Protein AF-A0A3N5RSV4-F1 (afdb_monomer_lite)

Radius of gyration: 15.84 Å; chains: 1; bounding box: 31×23×43 Å

Foldseek 3Di:
DDDVVVLVVVVVQVPDPDDDDDDDPPPCPVVSCVVSVVPPPAQDFDDDDDPVCPDLLSSLQSVLVSVCVSPVQAQPVLNVQSVVDSPRPSVVSVVRRVVSVD

pLDDT: mean 87.67, std 6.23, range [55.0, 95.12]

Sequence (102 aa):
MSRPRLQEQIAQGLCAPLTLITAPAGFGKTTLLASCIASCGMPIAWLSLDQDDNRAVRVLKYVVAALRDADNTIGSEAARLLAESEQAPPETILTSLINDLD

Structure (mmCIF, N/CA/C/O backbone):
data_AF-A0A3N5RSV4-F1
#
_entry.id   AF-A0A3N5RSV4-F1
#
loop_
_atom_site.group_PDB
_atom_site.id
_atom_site.type_symbol
_atom_site.label_atom_id
_atom_site.label_alt_id
_atom_site.label_comp_id
_atom_site.label_asym_id
_atom_site.label_entity_id
_atom_site.label_seq_id
_atom_site.pdbx_PDB_ins_code
_atom_site.Cartn_x
_atom_site.Cartn_y
_atom_site.Cartn_z
_atom_site.occupancy
_atom_site.B_iso_or_equiv
_atom_site.auth_seq_id
_atom_site.auth_comp_id
_atom_site.auth_asym_id
_atom_site.auth_atom_id
_atom_site.pdbx_PDB_model_num
ATOM 1 N N . MET A 1 1 ? -12.814 -6.330 21.721 1.00 55.00 1 MET A N 1
ATOM 2 C CA . MET A 1 1 ? -12.586 -5.244 22.704 1.00 55.00 1 MET A CA 1
ATOM 3 C C . MET A 1 1 ? -12.354 -3.954 21.942 1.00 55.00 1 MET A C 1
ATOM 5 O O . MET A 1 1 ? -11.473 -3.938 21.092 1.00 55.00 1 MET A O 1
ATOM 9 N N . SER A 1 2 ? -13.143 -2.914 22.213 1.00 66.19 2 SER A N 1
ATOM 10 C CA . SER A 1 2 ? -12.969 -1.601 21.578 1.00 66.19 2 SER A CA 1
ATOM 11 C C . SER A 1 2 ? -11.801 -0.843 22.227 1.00 66.19 2 SER A C 1
ATOM 13 O O . SER A 1 2 ? -11.641 -0.899 23.446 1.00 66.19 2 SER A O 1
ATOM 15 N N . ARG A 1 3 ? -10.963 -0.172 21.424 1.00 78.44 3 ARG A N 1
ATOM 16 C CA . ARG A 1 3 ? -9.812 0.640 21.872 1.00 78.44 3 ARG A CA 1
ATOM 17 C C . ARG A 1 3 ? -10.010 2.105 21.439 1.00 78.44 3 ARG A C 1
ATOM 19 O O . ARG A 1 3 ? -9.231 2.594 20.621 1.00 78.44 3 ARG A O 1
ATOM 26 N N . PRO A 1 4 ? -11.024 2.809 21.974 1.00 83.31 4 PRO A N 1
ATOM 27 C CA . PRO A 1 4 ? -11.502 4.083 21.428 1.00 83.31 4 PRO A CA 1
ATOM 28 C C . PRO A 1 4 ? -10.411 5.156 21.344 1.00 83.31 4 PRO A C 1
ATOM 30 O O . PRO A 1 4 ? -10.241 5.773 20.300 1.00 83.31 4 PRO A O 1
ATOM 33 N N . ARG A 1 5 ? -9.561 5.283 22.373 1.00 87.75 5 ARG A N 1
ATOM 34 C CA . ARG A 1 5 ? -8.454 6.257 22.365 1.00 87.75 5 ARG A CA 1
ATOM 35 C C . ARG A 1 5 ? -7.463 6.047 21.212 1.00 87.75 5 ARG A C 1
ATOM 37 O O . ARG A 1 5 ? -6.940 7.007 20.665 1.00 87.75 5 ARG A O 1
ATOM 44 N N . LEU A 1 6 ? -7.168 4.794 20.863 1.00 87.06 6 LEU A N 1
ATOM 45 C CA . LEU A 1 6 ? -6.247 4.481 19.764 1.00 87.06 6 LEU A CA 1
ATOM 46 C C . LEU A 1 6 ? -6.920 4.656 18.400 1.00 87.06 6 LEU A C 1
ATOM 48 O O . LEU A 1 6 ? -6.260 5.054 17.446 1.00 87.06 6 LEU A O 1
ATOM 52 N N . GLN A 1 7 ? -8.222 4.381 18.318 1.00 86.19 7 GLN A N 1
ATOM 53 C CA . GLN A 1 7 ? -9.010 4.629 17.112 1.00 86.19 7 GLN A CA 1
ATOM 54 C C . GLN A 1 7 ? -9.075 6.128 16.799 1.00 86.19 7 GLN A C 1
ATOM 56 O O . GLN A 1 7 ? -8.848 6.510 15.657 1.00 86.19 7 GLN A O 1
ATOM 61 N N . GLU A 1 8 ? -9.274 6.981 17.807 1.00 87.25 8 GLU A N 1
ATOM 62 C CA . GLU A 1 8 ? -9.222 8.442 17.649 1.00 87.25 8 GLU A CA 1
ATOM 63 C C . GLU A 1 8 ? -7.848 8.931 17.173 1.00 87.25 8 GLU A C 1
ATOM 65 O O . GLU A 1 8 ? -7.771 9.761 16.270 1.00 87.25 8 GLU A O 1
ATOM 70 N N . GLN A 1 9 ? -6.756 8.390 17.726 1.00 89.00 9 GLN A N 1
ATOM 71 C CA . GLN A 1 9 ? -5.400 8.739 17.284 1.00 89.00 9 GLN A CA 1
ATOM 72 C C . GLN A 1 9 ? -5.141 8.341 15.826 1.00 89.00 9 GLN A C 1
ATOM 74 O O . GLN A 1 9 ? -4.508 9.095 15.090 1.00 89.00 9 GLN A O 1
ATOM 79 N N . ILE A 1 10 ? -5.648 7.184 15.389 1.00 88.25 10 ILE A N 1
ATOM 80 C CA . ILE A 1 10 ? -5.562 6.776 13.983 1.00 88.25 10 ILE A CA 1
ATOM 81 C C . ILE A 1 10 ? -6.414 7.690 13.109 1.00 88.25 10 ILE A C 1
ATOM 83 O O . ILE A 1 10 ? -5.920 8.151 12.089 1.00 88.25 10 ILE A O 1
ATOM 87 N N . ALA A 1 11 ? -7.647 8.000 13.517 1.00 86.62 11 ALA A N 1
ATOM 88 C CA . ALA A 1 11 ? -8.524 8.894 12.766 1.00 86.62 11 ALA A CA 1
ATOM 89 C C . ALA A 1 11 ? -7.888 10.278 12.557 1.00 86.62 11 ALA A C 1
ATOM 9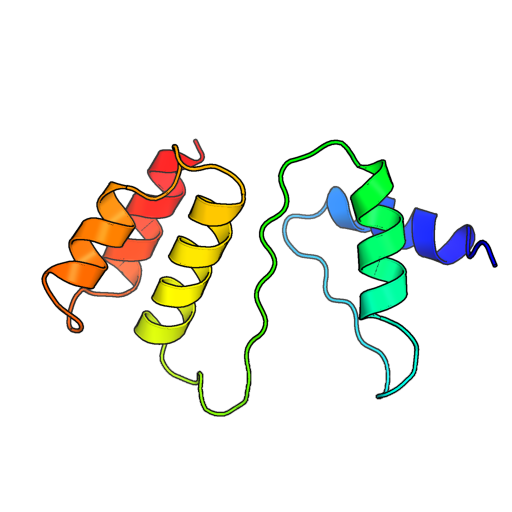1 O O . ALA A 1 11 ? -7.925 10.807 11.453 1.00 86.62 11 ALA A O 1
ATOM 92 N N . GLN A 1 12 ? -7.230 10.829 13.581 1.00 88.38 12 GLN A N 1
ATOM 93 C CA . GLN A 1 12 ? -6.451 12.066 13.453 1.00 88.38 12 GLN A CA 1
ATOM 94 C C . GLN A 1 12 ? -5.259 11.901 12.501 1.00 88.38 12 GLN A C 1
ATOM 96 O O . GLN A 1 12 ? -4.974 12.794 11.708 1.00 88.38 12 GLN A O 1
ATOM 101 N N . GLY A 1 13 ? -4.579 10.753 12.553 1.00 88.69 13 GLY A N 1
ATOM 102 C CA . GLY A 1 13 ? -3.470 10.431 11.657 1.00 88.69 13 GLY A CA 1
ATOM 103 C C . GLY A 1 13 ? -3.875 10.271 10.188 1.00 88.69 13 GLY A C 1
ATOM 104 O O . GLY A 1 13 ? -3.067 10.552 9.306 1.00 88.69 13 GLY A O 1
ATOM 105 N N . LEU A 1 14 ? -5.115 9.875 9.893 1.00 86.44 14 LEU A N 1
ATOM 106 C CA . LEU A 1 14 ? -5.616 9.797 8.514 1.00 86.44 14 LEU A CA 1
ATOM 107 C C . LEU A 1 14 ? -5.726 11.174 7.841 1.00 86.44 14 LEU A C 1
ATOM 109 O O . LEU A 1 14 ? -5.742 11.251 6.619 1.00 86.44 14 LEU A O 1
ATOM 113 N N . CYS A 1 15 ? -5.760 12.258 8.620 1.00 86.94 15 CYS A N 1
ATOM 114 C CA . CYS A 1 15 ? -5.753 13.626 8.098 1.00 86.94 15 CYS A CA 1
ATOM 115 C C . CYS A 1 15 ? -4.340 14.150 7.780 1.00 86.94 15 CYS A C 1
ATOM 117 O O . CYS A 1 15 ? -4.203 15.265 7.279 1.00 86.94 15 CYS A O 1
ATOM 119 N N . ALA A 1 16 ? -3.287 13.397 8.110 1.00 89.12 16 ALA A N 1
ATOM 120 C CA . ALA A 1 16 ? -1.903 13.766 7.833 1.00 89.12 16 ALA A CA 1
ATOM 121 C C . ALA A 1 16 ? -1.410 13.111 6.529 1.00 89.12 16 ALA A C 1
ATOM 123 O O . ALA A 1 16 ? -1.818 11.993 6.219 1.00 89.12 16 ALA A O 1
ATOM 124 N N . PRO A 1 17 ? -0.470 13.740 5.795 1.00 85.88 17 PRO A N 1
ATOM 125 C CA . PRO A 1 17 ? 0.085 13.171 4.562 1.00 85.88 17 PRO A CA 1
ATOM 126 C C . PRO A 1 17 ? 0.864 11.865 4.792 1.00 85.88 17 PRO A C 1
ATOM 128 O O . PRO A 1 17 ? 1.021 11.067 3.874 1.00 85.88 17 PRO A O 1
ATOM 131 N N . LEU A 1 18 ? 1.363 11.639 6.013 1.00 89.38 18 LEU A N 1
ATOM 132 C CA . LEU A 1 18 ? 2.006 10.393 6.415 1.00 89.38 18 LEU A CA 1
ATOM 133 C C . LEU A 1 18 ? 1.833 10.170 7.919 1.00 89.38 18 LEU A C 1
ATOM 135 O O . LEU A 1 18 ? 2.227 11.014 8.725 1.00 89.38 18 LEU A O 1
ATOM 139 N N . THR A 1 19 ? 1.322 8.997 8.290 1.00 91.00 19 THR A N 1
ATOM 140 C CA . THR A 1 19 ? 1.218 8.558 9.687 1.00 91.00 19 THR A CA 1
ATOM 141 C C . THR A 1 19 ? 2.019 7.282 9.903 1.00 91.00 19 THR A C 1
ATOM 143 O O . THR A 1 19 ? 1.770 6.259 9.270 1.00 91.00 19 THR A O 1
ATOM 146 N N . LEU A 1 20 ? 2.974 7.334 10.834 1.00 90.94 20 LEU A N 1
ATOM 147 C CA . LEU A 1 20 ? 3.808 6.197 11.215 1.00 90.94 20 LEU A CA 1
ATOM 148 C C . LEU A 1 20 ? 3.300 5.572 12.520 1.00 90.94 20 LEU A C 1
ATOM 150 O O . LEU A 1 20 ? 3.219 6.240 13.549 1.00 90.94 20 LEU A O 1
ATOM 154 N N . ILE A 1 21 ? 3.023 4.266 12.499 1.00 88.75 21 ILE A N 1
ATOM 155 C CA . ILE A 1 21 ? 2.607 3.503 13.684 1.00 88.75 21 ILE A CA 1
ATOM 156 C C . ILE A 1 21 ? 3.732 2.558 14.107 1.00 88.75 21 ILE A C 1
ATOM 158 O O . ILE A 1 21 ? 4.014 1.564 13.438 1.00 88.75 21 ILE A O 1
ATOM 162 N N . THR A 1 22 ? 4.341 2.825 15.263 1.00 88.56 22 THR A N 1
ATOM 163 C CA . THR A 1 22 ? 5.409 1.998 15.841 1.00 88.56 22 THR A CA 1
ATOM 164 C C . THR A 1 22 ? 4.940 1.299 17.116 1.00 88.56 22 THR A C 1
ATOM 166 O O . THR A 1 22 ? 4.293 1.880 17.982 1.00 88.56 22 THR A O 1
ATOM 169 N N . ALA A 1 23 ? 5.241 0.006 17.229 1.00 86.62 23 ALA A N 1
ATOM 170 C CA . ALA A 1 23 ? 5.037 -0.787 18.442 1.00 86.62 23 ALA A CA 1
ATOM 171 C C . ALA A 1 23 ? 5.860 -2.082 18.345 1.00 86.62 23 ALA A C 1
ATOM 173 O O . ALA A 1 23 ? 6.151 -2.517 17.223 1.00 86.62 23 ALA A O 1
ATOM 174 N N . PRO A 1 24 ? 6.169 -2.763 19.460 1.00 86.62 24 PRO A N 1
ATOM 175 C CA . PRO A 1 24 ? 6.842 -4.059 19.419 1.00 86.62 24 PRO A CA 1
ATOM 176 C C . PRO A 1 24 ? 6.029 -5.140 18.681 1.00 86.62 24 PRO A C 1
ATOM 178 O O . PRO A 1 24 ? 4.838 -4.974 18.371 1.00 86.62 24 PRO A O 1
ATOM 181 N N . ALA A 1 25 ? 6.677 -6.263 18.366 1.0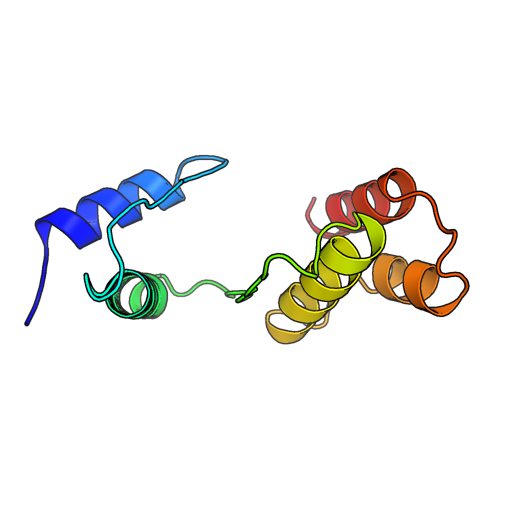0 83.75 25 ALA A N 1
ATOM 182 C CA . ALA A 1 25 ? 6.005 -7.430 17.795 1.00 83.75 25 ALA A CA 1
ATOM 183 C C . ALA A 1 25 ? 4.898 -7.938 18.741 1.00 83.75 25 ALA A C 1
ATOM 185 O O . ALA A 1 25 ? 5.037 -7.879 19.959 1.00 83.75 25 ALA A O 1
ATOM 186 N N . GLY A 1 26 ? 3.767 -8.385 18.186 1.00 84.88 26 GLY A N 1
ATOM 187 C CA . GLY A 1 26 ? 2.640 -8.913 18.970 1.00 84.88 26 GLY A CA 1
ATOM 188 C C . GLY A 1 26 ? 1.691 -7.876 19.595 1.00 84.88 26 GLY A C 1
ATOM 189 O O . GLY A 1 26 ? 0.644 -8.253 20.104 1.00 84.88 26 GLY A O 1
ATOM 190 N N . PHE A 1 27 ? 1.964 -6.568 19.499 1.00 84.94 27 PHE A N 1
ATOM 191 C CA . PHE A 1 27 ? 1.105 -5.520 20.093 1.00 84.94 27 PHE A CA 1
ATOM 192 C C . PHE A 1 27 ? -0.213 -5.240 19.338 1.00 84.94 27 PHE A C 1
ATOM 194 O O . PHE A 1 27 ? -0.972 -4.349 19.722 1.00 84.94 27 PHE A O 1
ATOM 201 N N . GLY A 1 28 ? -0.502 -5.988 18.268 1.00 84.38 28 GLY A N 1
ATOM 202 C CA . GLY A 1 28 ? -1.770 -5.891 17.538 1.00 84.38 28 GLY A CA 1
ATOM 203 C C . GLY A 1 28 ? -1.894 -4.685 16.601 1.00 84.38 28 GLY A C 1
ATOM 204 O O . GLY A 1 28 ? -3.012 -4.258 16.333 1.00 84.38 28 GLY A O 1
ATOM 205 N N . LYS A 1 29 ? -0.780 -4.134 16.090 1.00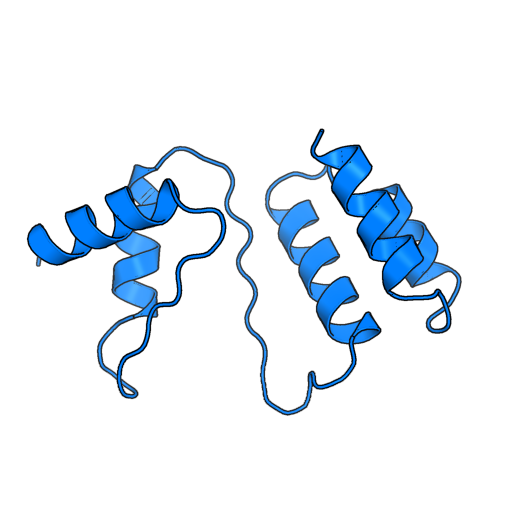 90.06 29 LYS A N 1
ATOM 206 C CA . LYS A 1 29 ? -0.775 -2.998 15.139 1.00 90.06 29 LYS A CA 1
ATOM 207 C C . LYS A 1 29 ? -1.680 -3.248 13.929 1.00 90.06 29 LYS A C 1
ATOM 209 O O . LYS A 1 29 ? -2.561 -2.447 13.645 1.00 90.06 29 LYS A O 1
ATOM 214 N N . THR A 1 30 ? -1.495 -4.394 13.273 1.00 84.94 30 THR A N 1
ATOM 215 C CA . THR A 1 30 ? -2.286 -4.812 12.108 1.00 84.94 30 THR A CA 1
ATOM 216 C C . THR A 1 30 ? -3.764 -4.947 12.454 1.00 84.94 30 THR A C 1
ATOM 218 O O . THR A 1 30 ? -4.614 -4.452 11.727 1.00 84.94 30 THR A O 1
ATOM 221 N N . THR A 1 31 ? -4.080 -5.547 13.605 1.00 87.25 31 THR A N 1
ATOM 222 C CA . THR A 1 31 ? -5.462 -5.700 14.081 1.00 87.25 31 THR A CA 1
ATOM 223 C C . THR A 1 31 ? -6.122 -4.350 14.353 1.00 87.25 31 THR A C 1
ATOM 225 O O . THR A 1 31 ? -7.279 -4.146 13.997 1.00 87.25 31 THR A O 1
ATOM 228 N N . LEU A 1 32 ? -5.390 -3.417 14.967 1.00 85.75 32 LEU A N 1
ATOM 229 C CA . LEU A 1 32 ? -5.877 -2.070 15.242 1.00 85.75 32 LEU A CA 1
ATOM 230 C C . LEU A 1 32 ? -6.161 -1.316 13.935 1.00 85.75 32 LEU A C 1
ATOM 232 O O . LEU A 1 32 ? -7.263 -0.791 13.781 1.00 85.75 32 LEU A O 1
ATOM 236 N N . LEU A 1 33 ? -5.210 -1.315 12.995 1.00 87.75 33 LEU A N 1
ATOM 237 C CA . LEU A 1 33 ? -5.371 -0.693 11.678 1.00 87.75 33 LEU A CA 1
ATOM 238 C C . LEU A 1 33 ? -6.564 -1.277 10.922 1.00 87.75 33 LEU A C 1
ATOM 240 O O . LEU A 1 33 ? -7.443 -0.518 10.531 1.00 87.75 33 LEU A O 1
ATOM 244 N N . ALA A 1 34 ? -6.654 -2.606 10.809 1.00 85.50 34 ALA A N 1
ATOM 245 C CA . ALA A 1 34 ? -7.769 -3.276 10.141 1.00 85.50 34 ALA A CA 1
ATOM 246 C C . ALA A 1 34 ? -9.126 -2.882 10.749 1.00 85.50 34 ALA A C 1
ATOM 248 O O . ALA A 1 34 ? -10.079 -2.627 10.019 1.00 85.50 34 ALA A O 1
ATOM 249 N N . SER A 1 35 ? -9.205 -2.762 12.080 1.00 84.75 35 SER A N 1
ATOM 250 C CA . SER A 1 35 ? -10.443 -2.353 12.754 1.00 84.75 35 SER A CA 1
ATOM 251 C C . SER A 1 35 ? -10.830 -0.891 12.504 1.00 84.75 35 SER A C 1
ATOM 253 O O . SER A 1 35 ? -12.016 -0.602 12.394 1.00 84.75 35 SER A O 1
ATOM 255 N N . CYS A 1 36 ? -9.859 0.025 12.412 1.00 82.94 36 CYS A N 1
ATOM 256 C CA . CYS A 1 36 ? -10.128 1.446 12.156 1.00 82.94 36 CYS A CA 1
ATOM 257 C C . CYS A 1 36 ? -10.522 1.663 10.698 1.00 82.94 36 CYS A C 1
ATOM 259 O O . CYS A 1 36 ? -11.508 2.325 10.393 1.00 82.94 36 CYS A O 1
ATOM 261 N N . ILE A 1 37 ? -9.757 1.052 9.804 1.00 82.31 37 ILE A N 1
ATOM 262 C CA . ILE A 1 37 ? -9.905 1.199 8.368 1.00 82.31 37 ILE A CA 1
ATOM 263 C C . ILE A 1 37 ? -11.245 0.622 7.882 1.00 82.31 37 ILE A C 1
ATOM 265 O O . ILE A 1 37 ? -11.902 1.234 7.043 1.00 82.31 37 ILE A O 1
ATOM 269 N N . ALA A 1 38 ? -11.709 -0.491 8.464 1.00 80.94 38 ALA A N 1
ATOM 270 C CA . ALA A 1 38 ? -13.027 -1.056 8.162 1.00 80.94 38 ALA A CA 1
ATOM 271 C C . ALA A 1 38 ? -14.188 -0.067 8.400 1.00 80.94 38 ALA A C 1
ATOM 273 O O . ALA A 1 38 ? -15.243 -0.205 7.790 1.00 80.94 38 ALA A O 1
ATOM 274 N N . SER A 1 39 ? -13.997 0.936 9.264 1.00 76.38 39 SER A N 1
ATOM 275 C CA . SER A 1 39 ? -14.981 1.992 9.532 1.00 76.38 39 SER A CA 1
ATOM 276 C C . SER A 1 39 ? -14.780 3.281 8.724 1.00 76.38 39 SER A C 1
ATOM 278 O O . SER A 1 39 ? -15.611 4.178 8.826 1.00 76.38 39 SER A O 1
ATOM 280 N N . CYS A 1 40 ? -13.716 3.394 7.920 1.00 76.94 40 CYS A N 1
ATOM 281 C CA . CYS A 1 40 ? -13.392 4.623 7.186 1.00 76.94 40 CYS A CA 1
ATOM 282 C C . CYS A 1 40 ? -14.179 4.797 5.879 1.00 76.94 40 CYS A C 1
ATOM 284 O O . CYS A 1 40 ? -14.305 5.920 5.408 1.00 76.94 40 CYS A O 1
ATOM 286 N N . GLY A 1 41 ? -14.712 3.718 5.291 1.00 80.44 41 GLY A N 1
ATOM 287 C CA . GLY A 1 41 ? -15.531 3.791 4.071 1.00 80.44 41 GLY A CA 1
ATOM 288 C C . GLY A 1 41 ? -14.786 4.254 2.810 1.00 80.44 41 GLY A C 1
ATOM 289 O O . GLY A 1 41 ? -15.427 4.677 1.854 1.00 80.44 41 GLY A O 1
ATOM 290 N N . MET A 1 42 ? -13.453 4.186 2.806 1.00 81.62 42 MET A N 1
ATOM 291 C CA . MET A 1 42 ? -12.589 4.576 1.686 1.00 81.62 42 MET A CA 1
ATOM 292 C C . MET A 1 42 ? -11.914 3.339 1.069 1.00 81.62 42 MET A C 1
ATOM 294 O O . MET A 1 42 ? -11.713 2.362 1.794 1.00 81.62 42 MET A O 1
ATOM 298 N N . PRO A 1 43 ? -11.528 3.362 -0.223 1.00 85.88 43 PRO A N 1
ATOM 299 C CA . PRO A 1 43 ? -10.679 2.327 -0.813 1.00 85.88 43 PRO A CA 1
ATOM 300 C C . PRO A 1 43 ? -9.346 2.209 -0.069 1.00 85.88 43 PRO A C 1
ATOM 302 O O . PRO A 1 43 ? -8.766 3.215 0.344 1.00 85.88 43 PRO A O 1
ATOM 305 N N . ILE A 1 44 ? -8.862 0.980 0.124 1.00 88.19 44 ILE A N 1
ATOM 306 C CA . ILE A 1 44 ? -7.661 0.702 0.920 1.00 88.19 44 ILE A CA 1
ATOM 307 C C . ILE A 1 44 ? -6.736 -0.215 0.145 1.00 88.19 44 ILE A C 1
ATOM 309 O O . ILE A 1 44 ? -7.086 -1.357 -0.141 1.00 88.19 44 ILE A O 1
ATOM 313 N N . ALA A 1 45 ? -5.520 0.261 -0.092 1.00 91.44 45 ALA A N 1
ATOM 314 C CA . ALA A 1 45 ? -4.415 -0.558 -0.555 1.00 91.44 45 ALA A CA 1
ATOM 315 C C . ALA A 1 45 ? -3.600 -1.047 0.650 1.00 91.44 45 ALA A C 1
ATOM 317 O O . ALA A 1 45 ? -3.163 -0.246 1.481 1.00 91.44 45 ALA A O 1
ATOM 318 N N . TRP A 1 46 ? -3.377 -2.359 0.752 1.00 90.62 46 TRP A N 1
ATOM 319 C CA . TRP A 1 46 ? -2.521 -2.940 1.787 1.00 90.62 46 TRP A CA 1
ATOM 320 C C . TRP A 1 46 ? -1.199 -3.407 1.185 1.00 90.62 46 TRP A C 1
ATOM 322 O O . TRP A 1 46 ? -1.176 -4.268 0.310 1.00 90.62 46 TRP A O 1
ATOM 332 N N . LEU A 1 47 ? -0.088 -2.875 1.692 1.00 91.62 47 LEU A N 1
ATOM 333 C CA . LEU A 1 47 ? 1.256 -3.252 1.274 1.00 91.62 47 LEU A CA 1
ATOM 334 C C . LEU A 1 47 ? 2.048 -3.767 2.476 1.00 91.62 47 LEU A C 1
ATOM 336 O O . LEU A 1 47 ? 2.127 -3.110 3.512 1.00 91.62 47 LEU A O 1
ATOM 340 N N . SER A 1 48 ? 2.642 -4.948 2.329 1.00 89.06 48 SER A N 1
ATOM 341 C CA . SER A 1 48 ? 3.618 -5.488 3.277 1.00 89.06 48 SER A CA 1
ATOM 342 C C . SER A 1 48 ? 4.975 -5.536 2.589 1.00 89.06 48 SER A C 1
ATOM 344 O O . SER A 1 48 ? 5.065 -6.036 1.474 1.00 89.06 48 SER A O 1
ATOM 346 N N . LEU A 1 49 ? 5.992 -4.986 3.246 1.00 89.00 49 LEU A N 1
ATOM 347 C CA . LEU A 1 49 ? 7.374 -4.976 2.775 1.00 89.00 49 LEU A CA 1
ATOM 348 C C . LEU A 1 49 ? 8.242 -5.696 3.800 1.00 89.00 49 LEU A C 1
ATOM 350 O O . LEU A 1 49 ? 8.015 -5.558 5.008 1.00 89.00 49 LEU A O 1
ATOM 354 N N . ASP A 1 50 ? 9.245 -6.417 3.322 1.00 87.44 50 ASP A N 1
ATOM 355 C CA . ASP A 1 50 ? 10.283 -7.007 4.160 1.00 87.44 50 ASP A CA 1
ATOM 356 C C . ASP A 1 50 ? 11.679 -6.443 3.833 1.00 87.44 50 ASP A C 1
ATOM 358 O O . ASP A 1 50 ? 11.830 -5.446 3.124 1.00 87.44 50 ASP A O 1
ATOM 362 N N . GLN A 1 51 ? 12.719 -7.021 4.439 1.00 84.12 51 GLN A N 1
ATOM 363 C CA . GLN A 1 51 ? 14.097 -6.551 4.258 1.00 84.12 51 GLN A CA 1
ATOM 364 C C . GLN A 1 51 ? 14.656 -6.857 2.861 1.00 84.12 51 GLN A C 1
ATOM 366 O O . GLN A 1 51 ? 15.581 -6.175 2.416 1.00 84.12 51 GLN A O 1
ATOM 371 N N . ASP A 1 52 ? 14.090 -7.839 2.161 1.00 84.50 52 ASP A N 1
ATOM 372 C CA . ASP A 1 52 ? 14.501 -8.236 0.816 1.00 84.50 52 ASP A CA 1
ATOM 373 C C . ASP A 1 52 ? 13.893 -7.312 -0.262 1.00 84.50 52 ASP A C 1
ATOM 375 O O . ASP A 1 52 ? 14.297 -7.335 -1.434 1.00 84.50 52 ASP A O 1
ATOM 379 N N . ASP A 1 53 ? 12.991 -6.412 0.142 1.00 84.00 53 ASP A N 1
ATOM 380 C CA . ASP A 1 53 ? 12.353 -5.395 -0.697 1.00 84.00 53 ASP A CA 1
ATOM 381 C C . ASP A 1 53 ? 13.123 -4.067 -0.756 1.00 84.00 53 ASP A C 1
ATOM 383 O O . ASP A 1 53 ? 12.558 -2.993 -0.957 1.00 84.00 53 ASP A O 1
ATOM 387 N N . ASN A 1 54 ? 14.451 -4.112 -0.656 1.00 82.81 54 ASN A N 1
ATOM 388 C CA . ASN A 1 54 ? 15.300 -2.917 -0.605 1.00 82.81 54 ASN A CA 1
ATOM 389 C C . ASN A 1 54 ? 15.647 -2.315 -1.989 1.00 82.81 54 ASN A C 1
ATOM 391 O O . ASN A 1 54 ? 16.737 -1.787 -2.209 1.00 82.81 54 ASN A O 1
ATOM 395 N N . ARG A 1 55 ? 14.743 -2.428 -2.971 1.00 87.62 55 ARG A N 1
ATOM 396 C CA . ARG A 1 55 ? 14.907 -1.839 -4.313 1.00 87.62 55 ARG A CA 1
ATOM 397 C C . ARG A 1 55 ? 13.701 -0.974 -4.644 1.00 87.62 55 ARG A C 1
ATOM 399 O O . ARG A 1 55 ? 12.590 -1.489 -4.704 1.00 87.62 55 ARG A O 1
ATOM 406 N N . ALA A 1 56 ? 13.929 0.303 -4.959 1.00 89.38 56 ALA A N 1
ATOM 407 C CA . ALA A 1 56 ? 12.864 1.271 -5.244 1.00 89.38 56 ALA A CA 1
ATOM 408 C C . ALA A 1 56 ? 11.854 0.767 -6.292 1.00 89.38 56 ALA A C 1
ATOM 410 O O . ALA A 1 56 ? 10.656 0.776 -6.040 1.00 89.38 56 ALA A O 1
ATOM 411 N N . VAL A 1 57 ? 12.332 0.231 -7.420 1.00 90.06 57 VAL A N 1
ATOM 412 C CA . VAL A 1 57 ? 11.467 -0.329 -8.478 1.00 90.06 57 VAL A CA 1
ATOM 413 C C . VAL A 1 57 ? 10.610 -1.495 -7.969 1.00 90.06 57 VAL A C 1
ATOM 415 O O . VAL A 1 57 ? 9.446 -1.614 -8.342 1.00 90.06 57 VAL A O 1
ATOM 418 N N . ARG A 1 58 ? 11.150 -2.343 -7.083 1.00 89.06 58 ARG A N 1
ATOM 419 C CA . ARG A 1 58 ? 10.406 -3.468 -6.496 1.00 89.06 58 ARG A CA 1
ATOM 420 C C . ARG A 1 58 ? 9.316 -2.971 -5.549 1.00 89.06 58 ARG A C 1
ATOM 422 O O . ARG A 1 58 ? 8.181 -3.420 -5.662 1.00 89.06 58 ARG A O 1
ATOM 429 N N . VAL A 1 59 ? 9.638 -2.008 -4.684 1.00 91.81 59 VAL A N 1
ATOM 430 C CA . VAL A 1 59 ? 8.646 -1.369 -3.807 1.00 91.81 59 VAL A CA 1
ATOM 431 C C . VAL A 1 59 ? 7.539 -0.730 -4.642 1.00 91.81 59 VAL A C 1
ATOM 433 O O . VAL A 1 59 ? 6.367 -0.993 -4.394 1.00 91.81 59 VAL A O 1
ATOM 436 N N . LEU A 1 60 ? 7.891 0.034 -5.681 1.00 93.12 60 LEU A N 1
ATOM 437 C CA . LEU A 1 60 ? 6.917 0.668 -6.572 1.00 93.12 60 LEU A CA 1
ATOM 438 C C . LEU A 1 60 ? 6.036 -0.350 -7.293 1.00 93.12 60 LEU A C 1
ATOM 440 O O . LEU A 1 60 ? 4.834 -0.132 -7.404 1.00 93.12 60 LEU A O 1
ATOM 444 N N . LYS A 1 61 ? 6.589 -1.492 -7.715 1.00 92.12 61 LYS A N 1
ATOM 445 C CA . LYS A 1 61 ? 5.801 -2.583 -8.299 1.00 92.12 61 LYS A CA 1
ATOM 446 C C . LYS A 1 61 ? 4.717 -3.081 -7.348 1.00 92.12 61 LYS A C 1
ATOM 448 O O . LYS A 1 61 ? 3.582 -3.281 -7.778 1.00 92.12 61 LYS A O 1
ATOM 453 N N . TYR A 1 62 ? 5.039 -3.250 -6.068 1.00 93.44 62 TYR A N 1
ATOM 454 C CA . TYR A 1 62 ? 4.043 -3.662 -5.084 1.00 93.44 62 TYR A CA 1
ATOM 455 C C . TYR A 1 62 ? 3.065 -2.547 -4.720 1.00 93.44 62 TYR A C 1
ATOM 457 O O . TYR A 1 62 ? 1.886 -2.834 -4.542 1.00 93.44 62 TYR A O 1
ATOM 465 N N . VAL A 1 63 ? 3.513 -1.289 -4.668 1.00 94.38 63 VAL A N 1
ATOM 466 C CA . VAL A 1 63 ? 2.623 -0.129 -4.492 1.00 94.38 63 VAL A CA 1
ATOM 467 C C . VAL A 1 63 ? 1.587 -0.084 -5.615 1.00 94.38 63 VAL A C 1
ATOM 469 O O . VAL A 1 63 ? 0.395 -0.031 -5.334 1.00 94.38 63 VAL A O 1
ATOM 472 N N . VAL A 1 64 ? 2.018 -0.180 -6.878 1.00 94.38 64 VAL A N 1
ATOM 473 C CA . VAL A 1 64 ? 1.116 -0.182 -8.042 1.00 94.38 64 VAL A CA 1
ATOM 474 C C . VAL A 1 64 ? 0.141 -1.353 -7.978 1.00 94.38 64 VAL A C 1
ATOM 476 O O . VAL A 1 64 ? -1.051 -1.167 -8.204 1.00 94.38 64 VAL A O 1
ATOM 479 N N . ALA A 1 65 ? 0.620 -2.552 -7.641 1.00 94.19 65 ALA A N 1
ATOM 480 C CA . ALA A 1 65 ? -0.243 -3.721 -7.507 1.00 94.19 65 ALA A CA 1
ATOM 481 C C . ALA A 1 65 ? -1.299 -3.540 -6.401 1.00 94.19 65 ALA A C 1
ATOM 483 O O . ALA A 1 65 ? -2.467 -3.836 -6.632 1.00 94.19 65 ALA A O 1
ATOM 484 N N . ALA A 1 66 ? -0.909 -3.016 -5.235 1.00 95.12 66 ALA A N 1
ATOM 485 C CA . ALA A 1 66 ? -1.816 -2.796 -4.111 1.00 95.12 66 ALA A CA 1
ATOM 486 C C . ALA A 1 66 ? -2.852 -1.696 -4.399 1.00 95.12 66 ALA A C 1
ATOM 488 O O . ALA A 1 66 ? -4.016 -1.846 -4.036 1.00 95.12 66 ALA A O 1
ATOM 489 N N . LEU A 1 67 ? -2.453 -0.609 -5.071 1.00 94.19 67 LEU A N 1
ATOM 490 C CA . LEU A 1 67 ? -3.378 0.448 -5.494 1.00 94.19 67 LEU A CA 1
ATOM 491 C C . LEU A 1 67 ? -4.404 -0.079 -6.499 1.00 94.19 67 LEU A C 1
ATOM 493 O O . LEU A 1 67 ? -5.589 0.181 -6.341 1.00 94.19 67 LEU A O 1
ATOM 497 N N . ARG A 1 68 ? -3.964 -0.884 -7.472 1.00 93.44 68 ARG A N 1
ATOM 498 C CA . ARG A 1 68 ? -4.843 -1.496 -8.480 1.00 93.44 68 ARG A CA 1
ATOM 499 C C . ARG A 1 68 ? -5.827 -2.515 -7.915 1.00 93.44 68 ARG A C 1
ATOM 501 O O . ARG A 1 68 ? -6.895 -2.697 -8.493 1.00 93.44 68 ARG A O 1
ATOM 508 N N . ASP A 1 69 ? -5.452 -3.206 -6.841 1.00 93.12 69 ASP A N 1
ATOM 509 C CA . ASP A 1 69 ? -6.346 -4.120 -6.122 1.00 93.12 69 ASP A CA 1
ATOM 510 C C . ASP A 1 69 ? -7.454 -3.348 -5.387 1.00 93.12 69 ASP A C 1
ATOM 512 O O . ASP A 1 69 ? -8.607 -3.772 -5.369 1.00 93.12 69 ASP A O 1
ATOM 516 N N . ALA A 1 70 ? -7.119 -2.172 -4.844 1.00 91.50 70 ALA A N 1
ATOM 517 C CA . ALA A 1 70 ? -8.076 -1.281 -4.191 1.00 91.50 70 ALA A CA 1
ATO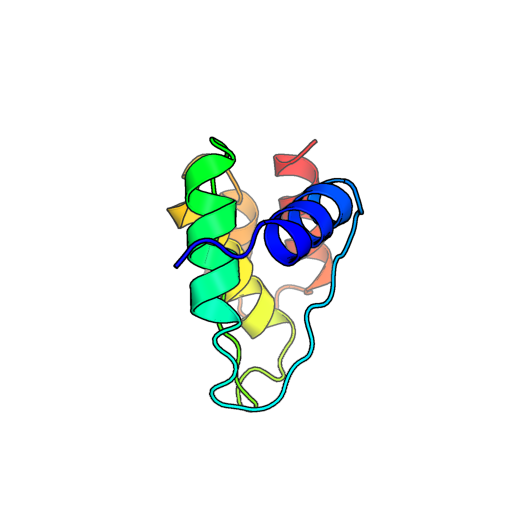M 518 C C . ALA A 1 70 ? -8.988 -0.541 -5.189 1.00 91.50 70 ALA A C 1
ATOM 520 O O . ALA A 1 70 ? -10.179 -0.377 -4.923 1.00 91.50 70 ALA A O 1
ATOM 521 N N . ASP A 1 71 ? -8.431 -0.093 -6.317 1.00 91.56 71 ASP A N 1
ATOM 522 C CA . ASP A 1 71 ? -9.132 0.585 -7.407 1.00 91.56 71 ASP A CA 1
ATOM 523 C C . ASP A 1 71 ? -8.421 0.321 -8.744 1.00 91.56 71 ASP A C 1
ATOM 525 O O . ASP A 1 71 ? -7.299 0.769 -8.991 1.00 91.56 71 ASP A O 1
ATOM 529 N N . ASN A 1 72 ? -9.094 -0.399 -9.643 1.00 89.81 72 ASN A N 1
ATOM 530 C CA . ASN A 1 72 ? -8.516 -0.812 -10.921 1.00 89.81 72 ASN A CA 1
ATOM 531 C C . ASN A 1 72 ? -8.318 0.336 -11.928 1.00 89.81 72 ASN A C 1
ATOM 533 O O . ASN A 1 72 ? -7.713 0.104 -12.979 1.00 89.81 72 ASN A O 1
ATOM 537 N N . THR A 1 73 ? -8.810 1.541 -11.628 1.00 90.88 73 THR A N 1
ATOM 538 C CA . THR A 1 73 ? -8.640 2.727 -12.473 1.00 90.88 73 THR A CA 1
ATOM 539 C C . THR A 1 73 ? -7.289 3.416 -12.257 1.00 90.88 73 THR A C 1
ATOM 541 O O . THR A 1 73 ? -6.809 4.096 -13.162 1.00 90.88 73 THR A O 1
ATOM 544 N N . ILE A 1 74 ? -6.625 3.171 -11.122 1.00 92.56 74 ILE A N 1
ATOM 545 C CA . ILE A 1 74 ? -5.364 3.816 -10.729 1.00 92.56 74 ILE A CA 1
ATOM 546 C C . ILE A 1 74 ? -4.155 3.024 -11.250 1.00 92.56 74 ILE A C 1
ATOM 548 O O . ILE A 1 74 ? -4.110 1.798 -11.171 1.00 92.56 74 ILE A O 1
ATOM 552 N N . GLY A 1 75 ? -3.113 3.704 -11.733 1.00 93.50 75 GLY A N 1
ATOM 553 C CA . GLY A 1 75 ? -1.797 3.110 -11.981 1.00 93.50 75 GLY A CA 1
ATOM 554 C C . GLY A 1 75 ? -1.715 2.259 -13.246 1.00 93.50 75 GLY A C 1
ATOM 555 O O . GLY A 1 75 ? -0.913 1.319 -13.320 1.00 93.50 75 GLY A O 1
ATOM 556 N N . SER A 1 76 ? -2.542 2.550 -14.252 1.00 93.31 76 SER A N 1
ATOM 557 C CA . SER A 1 76 ? -2.517 1.826 -15.529 1.00 93.31 76 SER A CA 1
ATOM 558 C C . SER A 1 76 ? -1.220 2.056 -16.299 1.00 93.31 76 SER A C 1
ATOM 560 O O . SER A 1 76 ? -0.582 1.092 -16.727 1.00 93.31 76 SER A O 1
ATOM 562 N N . GLU A 1 77 ? -0.789 3.311 -16.405 1.00 93.25 77 GLU A N 1
ATOM 563 C CA . GLU A 1 77 ? 0.448 3.671 -17.098 1.00 93.25 77 GLU A CA 1
ATOM 564 C C . GLU A 1 77 ? 1.689 3.249 -16.298 1.00 93.25 77 GLU A C 1
ATOM 566 O O . GLU A 1 77 ? 2.607 2.635 -16.840 1.00 93.25 77 GLU A O 1
ATOM 571 N N . ALA A 1 78 ? 1.678 3.449 -14.979 1.00 93.75 78 ALA A N 1
ATOM 572 C CA . ALA A 1 78 ? 2.745 2.987 -14.096 1.00 93.75 78 ALA A CA 1
ATOM 573 C C . ALA A 1 78 ? 2.970 1.463 -14.189 1.00 93.75 78 ALA A C 1
ATOM 575 O O . ALA A 1 78 ? 4.112 1.000 -14.247 1.00 93.75 78 ALA A O 1
ATOM 576 N N . ALA A 1 79 ? 1.892 0.670 -14.263 1.00 93.31 79 ALA A N 1
ATOM 577 C CA . ALA A 1 79 ? 1.983 -0.775 -14.471 1.00 93.31 79 ALA A CA 1
ATOM 578 C C . ALA A 1 79 ? 2.561 -1.138 -15.847 1.00 93.31 79 ALA A C 1
ATOM 580 O O . ALA A 1 79 ? 3.326 -2.098 -15.946 1.00 93.31 79 ALA A O 1
ATOM 581 N N . ARG A 1 80 ? 2.228 -0.373 -16.896 1.00 93.19 80 ARG A N 1
ATOM 582 C CA . ARG A 1 80 ? 2.790 -0.551 -18.242 1.00 93.19 80 ARG A CA 1
ATOM 583 C C . ARG A 1 80 ? 4.300 -0.307 -18.241 1.00 93.19 80 ARG A C 1
ATOM 585 O O . ARG A 1 80 ? 5.047 -1.171 -18.689 1.00 93.19 80 ARG A O 1
ATOM 592 N N . LEU A 1 81 ? 4.750 0.804 -17.653 1.00 93.00 81 LEU A N 1
ATOM 593 C CA . LEU A 1 81 ? 6.174 1.141 -17.523 1.00 93.00 81 LEU A CA 1
ATOM 594 C C . LEU A 1 81 ? 6.960 0.046 -16.783 1.00 93.00 81 LEU A C 1
ATOM 596 O O . LEU A 1 81 ? 8.044 -0.345 -17.214 1.00 93.00 81 LEU A O 1
ATOM 600 N N . LEU A 1 82 ? 6.383 -0.494 -15.705 1.00 91.62 82 LEU A N 1
ATOM 601 C CA . LEU A 1 82 ? 6.958 -1.601 -14.934 1.00 91.62 82 LEU A CA 1
ATOM 602 C C . LEU A 1 82 ? 7.003 -2.933 -15.701 1.00 91.62 82 LEU A C 1
ATOM 604 O O . LEU A 1 82 ? 7.869 -3.762 -15.419 1.00 91.62 82 LEU A O 1
ATOM 608 N N . ALA A 1 83 ? 6.064 -3.169 -16.621 1.00 89.62 83 ALA A N 1
ATOM 609 C CA . ALA A 1 83 ? 6.013 -4.383 -17.435 1.00 89.62 83 ALA A CA 1
ATOM 610 C C . ALA A 1 83 ? 6.975 -4.330 -18.632 1.00 89.62 83 ALA A C 1
ATOM 612 O O . ALA A 1 83 ? 7.506 -5.363 -19.035 1.00 89.62 83 ALA A O 1
ATOM 613 N N . GLU A 1 84 ? 7.204 -3.142 -19.192 1.00 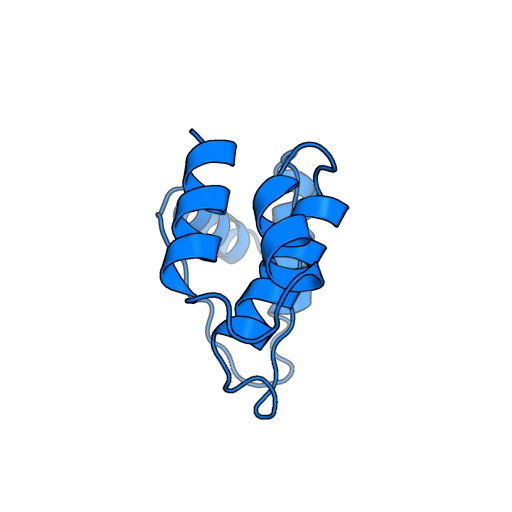87.69 84 GLU A N 1
ATOM 614 C CA . GLU A 1 84 ? 8.070 -2.939 -20.357 1.00 87.69 84 GLU A CA 1
ATOM 615 C C . GLU A 1 84 ? 9.558 -3.011 -20.006 1.00 87.69 84 GLU A C 1
ATOM 617 O O . GLU A 1 84 ? 10.349 -3.539 -20.789 1.00 87.69 84 GLU A O 1
ATOM 622 N N . SER A 1 85 ? 9.957 -2.500 -18.836 1.00 78.50 85 SER A N 1
ATOM 623 C CA . SER A 1 85 ? 11.351 -2.557 -18.398 1.00 78.50 85 SER A CA 1
ATOM 624 C C . SER A 1 85 ? 11.505 -2.409 -16.886 1.00 78.50 85 SER A C 1
ATOM 626 O O . SER A 1 85 ? 11.118 -1.401 -16.300 1.00 78.50 85 SER A O 1
ATOM 628 N N . GLU A 1 86 ? 12.217 -3.348 -16.254 1.00 73.50 86 GLU A N 1
ATOM 629 C CA . GLU A 1 86 ? 12.655 -3.202 -14.854 1.00 73.50 86 GLU A CA 1
ATOM 630 C C . GLU A 1 86 ? 13.687 -2.072 -14.651 1.00 73.50 86 GLU A C 1
ATOM 632 O O . GLU A 1 86 ? 14.066 -1.777 -13.517 1.00 73.50 86 GLU A O 1
ATOM 637 N N . GLN A 1 87 ? 14.166 -1.450 -15.735 1.00 79.00 87 GLN A N 1
ATOM 638 C CA . GLN A 1 87 ? 15.104 -0.323 -15.703 1.00 79.00 87 GLN A CA 1
ATOM 639 C C . GLN A 1 87 ? 14.410 1.041 -15.775 1.00 79.00 87 GLN A C 1
ATOM 641 O O . GLN A 1 87 ? 15.103 2.060 -15.783 1.00 79.00 87 GLN A O 1
ATOM 646 N N . ALA A 1 88 ? 13.075 1.083 -15.847 1.00 85.12 88 ALA A N 1
ATOM 647 C CA . ALA A 1 88 ? 12.345 2.342 -15.789 1.00 85.12 88 ALA A CA 1
ATOM 648 C C . ALA A 1 88 ? 12.760 3.128 -14.524 1.00 85.12 88 ALA A C 1
ATOM 650 O O . ALA A 1 88 ? 12.764 2.554 -13.427 1.00 85.12 88 ALA A O 1
ATOM 651 N N . PRO A 1 89 ? 13.127 4.418 -14.652 1.00 91.50 89 PRO A N 1
ATOM 652 C CA . PRO A 1 89 ? 13.479 5.233 -13.500 1.00 91.50 89 PRO A CA 1
ATOM 653 C C . PRO A 1 89 ? 12.315 5.268 -12.496 1.00 91.50 89 PRO A C 1
ATOM 655 O O . PRO A 1 89 ? 11.175 5.525 -12.904 1.00 91.50 89 PRO A O 1
ATOM 658 N N . PRO A 1 90 ? 12.564 5.022 -11.195 1.00 92.38 90 PRO A N 1
ATOM 659 C CA . PRO A 1 90 ? 11.543 5.099 -10.150 1.00 92.38 90 PRO A CA 1
ATOM 660 C C . PRO A 1 90 ? 10.736 6.399 -10.186 1.00 92.38 90 PRO A C 1
ATOM 662 O O . PRO A 1 90 ? 9.532 6.392 -9.946 1.00 92.38 90 PRO A O 1
ATOM 665 N N . GLU A 1 91 ? 11.391 7.506 -10.530 1.00 93.75 91 GLU A N 1
ATOM 666 C CA . GLU A 1 91 ? 10.802 8.836 -10.624 1.00 93.75 91 GLU A CA 1
ATOM 667 C C . GLU A 1 91 ? 9.733 8.898 -11.717 1.00 93.75 91 GLU A C 1
ATOM 669 O O . GLU A 1 91 ? 8.667 9.459 -11.496 1.00 93.75 91 GLU A O 1
ATOM 674 N N . THR A 1 92 ? 9.967 8.266 -12.872 1.00 93.88 92 THR A N 1
ATOM 675 C CA . THR A 1 92 ? 8.990 8.219 -13.970 1.00 93.88 92 THR A CA 1
ATOM 676 C C . THR A 1 92 ? 7.739 7.439 -13.568 1.00 93.88 92 THR A C 1
ATOM 678 O O . THR A 1 92 ? 6.622 7.870 -13.852 1.00 93.88 92 THR A O 1
ATOM 681 N N . ILE A 1 93 ? 7.917 6.319 -12.860 1.00 93.44 93 ILE A N 1
ATOM 682 C CA . ILE A 1 93 ? 6.807 5.506 -12.346 1.00 93.44 93 ILE A CA 1
ATOM 683 C C . ILE A 1 93 ? 6.016 6.303 -11.295 1.00 93.44 93 ILE A C 1
ATOM 685 O O . ILE A 1 93 ? 4.789 6.331 -11.340 1.00 93.44 93 ILE A O 1
ATOM 689 N N . LEU A 1 94 ? 6.712 6.991 -10.382 1.00 93.00 94 LEU A N 1
ATOM 690 C CA . LEU A 1 94 ? 6.103 7.850 -9.361 1.00 93.00 94 LEU A CA 1
ATOM 691 C C . LEU A 1 94 ? 5.308 9.006 -9.969 1.00 93.00 94 LEU A C 1
ATOM 693 O O . LEU A 1 94 ? 4.173 9.229 -9.563 1.00 93.00 94 LEU A O 1
ATOM 697 N N . THR A 1 95 ? 5.866 9.722 -10.948 1.00 94.31 95 THR A N 1
ATOM 698 C CA . THR A 1 95 ? 5.159 10.819 -11.624 1.00 94.31 95 THR A CA 1
ATOM 699 C C . THR A 1 95 ? 3.885 10.322 -12.299 1.00 94.31 95 THR A C 1
ATOM 701 O O . THR A 1 95 ? 2.849 10.963 -12.168 1.00 94.31 95 THR A O 1
ATOM 704 N N . SER A 1 96 ? 3.932 9.163 -12.966 1.00 93.69 96 SER A N 1
ATOM 705 C CA . SER A 1 96 ? 2.729 8.566 -13.550 1.00 93.69 96 SER A CA 1
ATOM 706 C C . SER A 1 96 ? 1.665 8.254 -12.497 1.00 93.69 96 SER A C 1
ATOM 708 O O . SER A 1 96 ? 0.496 8.493 -12.762 1.00 93.69 96 SER A O 1
ATOM 710 N N . LEU A 1 97 ? 2.050 7.736 -11.326 1.00 93.12 97 LEU A N 1
ATOM 711 C CA . LEU A 1 97 ? 1.101 7.441 -10.248 1.00 93.12 97 LEU A CA 1
ATOM 712 C C . LEU A 1 97 ? 0.482 8.701 -9.646 1.00 93.12 97 LEU A C 1
ATOM 714 O O . LEU A 1 97 ? -0.702 8.694 -9.343 1.00 93.12 97 LEU A O 1
ATOM 718 N N . ILE A 1 98 ? 1.269 9.764 -9.457 1.00 91.94 98 ILE A N 1
ATOM 719 C CA . ILE A 1 98 ? 0.763 11.031 -8.909 1.00 91.94 98 ILE A CA 1
ATOM 720 C C . ILE A 1 98 ? -0.289 11.624 -9.849 1.00 91.94 98 ILE A C 1
ATOM 722 O O . ILE A 1 98 ? -1.359 12.000 -9.391 1.00 91.94 98 ILE A O 1
ATOM 726 N N . ASN A 1 99 ? -0.029 11.610 -11.159 1.00 91.69 99 ASN A N 1
ATOM 727 C CA . ASN A 1 99 ? -0.969 12.127 -12.1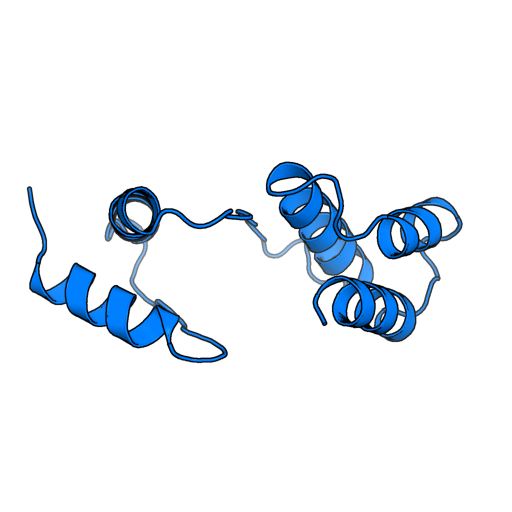55 1.00 91.69 99 ASN A CA 1
ATOM 728 C C . ASN A 1 99 ? -2.304 11.357 -12.210 1.00 91.69 99 ASN A C 1
ATOM 730 O O . ASN A 1 99 ? -3.286 11.913 -12.683 1.00 91.69 99 ASN A O 1
ATOM 734 N N . ASP A 1 100 ? -2.338 10.092 -11.772 1.00 87.75 100 ASP A N 1
ATOM 735 C CA . ASP A 1 100 ? -3.570 9.289 -11.700 1.00 87.75 100 ASP A CA 1
ATOM 736 C C . ASP A 1 100 ? -4.396 9.589 -10.428 1.00 87.75 100 ASP A C 1
ATOM 738 O O . ASP A 1 100 ? -5.539 9.144 -10.323 1.00 87.75 100 ASP A O 1
ATOM 742 N N . LEU A 1 101 ? -3.810 10.279 -9.441 1.00 82.75 101 LEU A N 1
ATOM 743 C CA . LEU A 1 101 ? -4.421 10.584 -8.139 1.00 82.75 101 LEU A CA 1
ATOM 744 C C . LEU A 1 101 ? -4.865 12.050 -7.990 1.00 82.75 101 LEU A C 1
ATOM 746 O O . LEU A 1 101 ? -5.577 12.352 -7.028 1.00 82.75 101 LEU A O 1
ATOM 750 N N . ASP A 1 102 ? -4.428 12.926 -8.897 1.00 72.00 102 ASP A N 1
ATOM 751 C CA . ASP A 1 102 ? -4.866 14.327 -9.017 1.00 72.00 102 ASP A CA 1
ATOM 752 C C . ASP A 1 102 ? -6.216 14.441 -9.754 1.00 72.00 102 ASP A C 1
ATOM 754 O O . ASP A 1 102 ? -7.065 15.252 -9.307 1.00 72.00 102 ASP A O 1
#

Secondary structure (DSSP, 8-state):
---HHHHHHHHHHTTSS-------TTS-HHHHHHHHHTTT-S--------TT---HHHHHHHHHHHHHHH-TTSSHHHHHHHHH-TTS-HHHHHHHHHHTT-